Protein AF-A0A3D3M7R9-F1 (afdb_monomer_lite)

Structure (mmCIF, N/CA/C/O backbone):
data_AF-A0A3D3M7R9-F1
#
_entry.id   AF-A0A3D3M7R9-F1
#
loop_
_atom_site.group_PDB
_atom_site.id
_atom_site.type_symbol
_atom_site.label_atom_id
_atom_site.label_alt_id
_atom_site.label_comp_id
_atom_site.label_asym_id
_atom_site.label_entity_id
_atom_site.label_seq_id
_atom_site.pdbx_PDB_ins_code
_atom_site.Cartn_x
_atom_site.Cartn_y
_atom_site.Cartn_z
_atom_site.occupancy
_atom_site.B_iso_or_equiv
_atom_site.auth_seq_id
_atom_site.auth_comp_id
_atom_site.auth_asym_id
_atom_site.auth_atom_id
_atom_site.pdbx_PDB_model_num
ATOM 1 N N . MET A 1 1 ? -11.270 10.303 22.629 1.00 80.31 1 MET A N 1
ATOM 2 C CA . MET A 1 1 ? -10.493 10.363 21.375 1.00 80.31 1 MET A CA 1
ATOM 3 C C . MET A 1 1 ? -9.801 9.012 21.239 1.00 80.31 1 MET A C 1
ATOM 5 O O . MET A 1 1 ? -9.171 8.617 22.214 1.00 80.31 1 MET A O 1
ATOM 9 N N . SER A 1 2 ? -10.020 8.269 20.150 1.00 91.56 2 SER A N 1
ATOM 10 C CA . SER A 1 2 ? -9.391 6.958 19.900 1.00 91.56 2 SER A CA 1
ATOM 11 C C . SER A 1 2 ? -8.049 7.126 19.178 1.00 91.56 2 SER A C 1
ATOM 13 O O . SER A 1 2 ? -7.856 8.113 18.474 1.00 91.56 2 SER A O 1
ATOM 15 N N . LEU A 1 3 ? -7.121 6.190 19.396 1.00 95.44 3 LEU A N 1
ATOM 16 C CA . LEU A 1 3 ? -5.874 6.080 18.631 1.00 95.44 3 LEU A CA 1
ATOM 17 C C . LEU A 1 3 ? -6.196 5.572 17.218 1.00 95.44 3 LEU A C 1
ATOM 19 O O . LEU A 1 3 ? -7.008 4.660 17.104 1.00 95.44 3 LEU A O 1
ATOM 23 N N . GLU A 1 4 ? -5.553 6.137 16.194 1.00 97.12 4 GLU A N 1
ATOM 24 C CA . GLU A 1 4 ? -5.654 5.680 14.801 1.00 97.12 4 GLU A CA 1
ATOM 25 C C . GLU A 1 4 ? -4.265 5.313 14.255 1.00 97.12 4 GLU A C 1
ATOM 27 O O . GLU A 1 4 ? -3.288 6.038 14.476 1.00 97.12 4 GLU A O 1
ATOM 32 N N . PHE A 1 5 ? -4.183 4.211 13.514 1.00 97.50 5 PHE A N 1
ATOM 33 C CA . PHE A 1 5 ? -3.002 3.755 12.791 1.00 97.50 5 PHE A CA 1
ATOM 34 C C . PHE A 1 5 ? -3.147 4.052 11.298 1.00 97.50 5 PHE A C 1
ATOM 36 O O . PHE A 1 5 ? -4.146 3.708 10.669 1.00 97.50 5 PHE A O 1
ATOM 43 N N . ILE A 1 6 ? -2.125 4.685 10.717 1.00 98.00 6 ILE A N 1
ATOM 44 C CA . ILE A 1 6 ? -2.099 5.051 9.298 1.00 98.00 6 ILE A CA 1
ATOM 45 C C . ILE A 1 6 ? -0.923 4.348 8.632 1.00 98.00 6 ILE A C 1
ATOM 47 O O . ILE A 1 6 ? 0.216 4.478 9.083 1.00 98.00 6 ILE A O 1
ATOM 51 N N . GLY A 1 7 ? -1.200 3.606 7.564 1.00 97.38 7 GLY A N 1
ATOM 52 C CA . GLY A 1 7 ? -0.197 2.855 6.824 1.00 97.38 7 GLY A CA 1
ATOM 53 C C . GLY A 1 7 ? 0.157 3.561 5.523 1.00 97.38 7 GLY A C 1
ATOM 54 O O . GLY A 1 7 ? -0.703 4.135 4.867 1.00 97.38 7 GLY A O 1
ATOM 55 N N . LEU A 1 8 ? 1.435 3.564 5.151 1.00 97.00 8 LEU A N 1
ATOM 56 C CA . LEU A 1 8 ? 1.893 4.110 3.873 1.00 97.00 8 LEU A CA 1
ATOM 57 C C . LEU A 1 8 ? 1.836 3.006 2.817 1.00 97.00 8 LEU A C 1
ATOM 59 O O . LEU A 1 8 ? 2.421 1.947 3.025 1.00 97.00 8 LEU A O 1
ATOM 63 N N . ILE A 1 9 ? 1.185 3.256 1.682 1.00 97.44 9 ILE A N 1
ATOM 64 C CA . ILE A 1 9 ? 1.194 2.348 0.529 1.00 97.44 9 ILE A CA 1
ATOM 65 C C . ILE A 1 9 ? 2.026 2.976 -0.589 1.00 97.44 9 ILE A C 1
ATOM 67 O O . ILE A 1 9 ? 1.766 4.097 -1.030 1.00 97.44 9 ILE A O 1
ATOM 71 N N . GLY A 1 10 ? 3.048 2.242 -1.030 1.00 95.75 10 GLY A N 1
ATOM 72 C CA . GLY A 1 10 ? 3.913 2.603 -2.152 1.00 95.75 10 GLY A CA 1
ATOM 73 C C . GLY A 1 10 ? 3.570 1.824 -3.427 1.00 95.75 10 GLY A C 1
ATOM 74 O O . GLY A 1 10 ? 2.887 0.803 -3.358 1.00 95.75 10 GLY A O 1
ATOM 75 N N . PRO A 1 11 ? 4.061 2.272 -4.596 1.00 96.81 11 PRO A N 1
ATOM 76 C CA . PRO A 1 11 ? 3.738 1.653 -5.881 1.00 96.81 11 PRO A CA 1
ATOM 77 C C . PRO A 1 11 ? 4.485 0.337 -6.156 1.00 96.81 11 PRO A C 1
ATOM 79 O O . PRO A 1 11 ? 4.122 -0.369 -7.090 1.00 96.81 11 PRO A O 1
ATOM 82 N N . GLN A 1 12 ? 5.540 0.032 -5.394 1.00 96.88 12 GLN A N 1
ATOM 83 C CA . GLN A 1 12 ? 6.380 -1.161 -5.542 1.00 96.88 12 GLN A CA 1
ATOM 84 C C . GLN A 1 12 ? 7.124 -1.457 -4.230 1.00 96.88 12 GLN A C 1
ATOM 86 O O . GLN A 1 12 ? 7.187 -0.601 -3.341 1.00 96.88 12 GLN A O 1
ATOM 91 N N . GLU A 1 13 ? 7.719 -2.644 -4.117 1.00 96.56 13 GLU A N 1
ATOM 92 C CA . GLU A 1 13 ? 8.449 -3.072 -2.922 1.00 96.56 13 GLU A CA 1
ATOM 93 C C . GLU A 1 13 ? 9.726 -2.238 -2.720 1.00 96.56 13 GLU A C 1
ATOM 95 O O . GLU A 1 13 ? 10.555 -2.124 -3.621 1.00 96.56 13 GLU A O 1
ATOM 100 N N . GLY A 1 14 ? 9.925 -1.675 -1.527 1.00 94.88 14 GLY A N 1
ATOM 101 C CA . GLY A 1 14 ? 11.114 -0.891 -1.184 1.00 94.88 14 GLY A CA 1
ATOM 102 C C . GLY A 1 14 ? 11.040 -0.309 0.227 1.00 94.88 14 GLY A C 1
ATOM 103 O O . GLY A 1 14 ? 10.000 -0.381 0.880 1.00 94.88 14 GLY A O 1
ATOM 104 N N . SER A 1 15 ? 12.148 0.255 0.708 1.00 93.12 15 SER A N 1
ATOM 105 C CA . SER A 1 15 ? 12.204 0.995 1.976 1.00 93.12 15 SER A CA 1
ATOM 106 C C . SER A 1 15 ? 13.374 1.977 1.989 1.00 93.12 15 SER A C 1
ATOM 108 O O . SER A 1 15 ? 14.175 2.031 1.061 1.00 93.12 15 SER A O 1
ATOM 110 N N . GLU A 1 16 ? 13.540 2.730 3.071 1.00 92.75 16 GLU A N 1
ATOM 111 C CA . GLU A 1 16 ? 14.670 3.643 3.262 1.00 92.75 16 GLU A CA 1
ATOM 112 C C . GLU A 1 16 ? 16.024 2.917 3.251 1.00 92.75 16 GLU A C 1
ATOM 114 O O . GLU A 1 16 ? 17.048 3.510 2.924 1.00 92.75 16 GLU A O 1
ATOM 119 N N . SER A 1 17 ? 16.036 1.628 3.605 1.00 96.81 17 SER A N 1
ATOM 120 C CA . SER A 1 17 ? 17.246 0.794 3.618 1.00 96.81 17 SER A CA 1
ATOM 121 C C . SER A 1 17 ? 17.361 -0.134 2.408 1.00 96.81 17 SER A C 1
ATOM 123 O O . SER A 1 17 ? 18.409 -0.749 2.219 1.00 96.81 17 SER A O 1
ATOM 125 N N . GLN A 1 18 ? 16.297 -0.289 1.616 1.00 95.62 18 GLN A N 1
ATOM 126 C CA . GLN A 1 18 ? 16.233 -1.236 0.505 1.00 95.62 18 GLN A CA 1
ATOM 127 C C . GLN A 1 18 ? 15.820 -0.515 -0.771 1.00 95.62 18 GLN A C 1
ATOM 129 O O . GLN A 1 18 ? 14.722 0.035 -0.856 1.00 95.62 18 GLN A O 1
ATOM 134 N N . ALA A 1 19 ? 16.690 -0.566 -1.782 1.00 95.75 19 ALA A N 1
ATOM 135 C CA . ALA A 1 19 ? 16.368 -0.032 -3.098 1.00 95.75 19 ALA A CA 1
ATOM 136 C C . ALA A 1 19 ? 15.067 -0.664 -3.634 1.00 95.75 19 ALA A C 1
ATOM 138 O O . ALA A 1 19 ? 14.825 -1.851 -3.382 1.00 95.75 19 ALA A O 1
ATOM 139 N N . PRO A 1 20 ? 14.243 0.098 -4.376 1.00 95.12 20 PRO A N 1
ATOM 140 C CA . PRO A 1 20 ? 12.999 -0.434 -4.903 1.00 95.12 20 PRO A CA 1
ATOM 141 C C . PRO A 1 20 ? 13.212 -1.629 -5.841 1.00 95.12 20 PRO A C 1
ATOM 143 O O . PRO A 1 20 ? 14.172 -1.659 -6.616 1.00 95.12 20 PRO A O 1
ATOM 146 N N . ARG A 1 21 ? 12.309 -2.607 -5.773 1.00 96.00 21 ARG A N 1
ATOM 147 C CA . ARG A 1 21 ? 12.318 -3.843 -6.561 1.00 96.00 21 ARG A CA 1
ATOM 148 C C . ARG A 1 21 ? 10.988 -4.017 -7.292 1.00 96.00 21 ARG A C 1
ATOM 150 O O . ARG A 1 21 ? 9.949 -3.586 -6.807 1.00 96.00 21 ARG A O 1
ATOM 157 N N . GLY A 1 22 ? 11.045 -4.707 -8.431 1.00 95.06 22 GLY A N 1
ATOM 158 C CA . GLY A 1 22 ? 9.877 -4.979 -9.268 1.00 95.06 22 GLY A CA 1
ATOM 159 C C . GLY A 1 22 ? 9.581 -3.875 -10.293 1.00 95.06 22 GLY A C 1
ATOM 160 O O . GLY A 1 22 ? 10.429 -3.013 -10.547 1.00 95.06 22 GLY A O 1
ATOM 161 N N . PRO A 1 23 ? 8.415 -3.945 -10.958 1.00 96.31 23 PRO A N 1
ATOM 162 C CA . PRO A 1 23 ? 7.930 -2.899 -11.850 1.00 96.31 23 PRO A CA 1
ATOM 163 C C . PRO A 1 23 ? 7.632 -1.602 -11.092 1.00 96.31 23 PRO A C 1
ATOM 165 O O . PRO A 1 23 ? 7.109 -1.643 -9.986 1.00 96.31 23 PRO A O 1
ATOM 168 N N . ALA A 1 24 ? 7.833 -0.453 -11.749 1.00 94.69 24 ALA A N 1
ATOM 169 C CA . ALA A 1 24 ? 7.558 0.874 -11.176 1.00 94.69 24 ALA A CA 1
ATOM 170 C C . ALA A 1 24 ? 6.121 1.052 -10.640 1.00 94.69 24 ALA A C 1
ATOM 172 O O . ALA A 1 24 ? 5.887 1.918 -9.799 1.00 94.69 24 ALA A O 1
ATOM 173 N N . VAL A 1 25 ? 5.178 0.252 -11.149 1.00 96.81 25 VAL A N 1
ATOM 174 C CA . VAL A 1 25 ? 3.832 0.047 -10.606 1.00 96.81 25 VAL A CA 1
ATOM 175 C C . VAL A 1 25 ? 3.589 -1.458 -10.557 1.00 96.81 25 VAL A C 1
ATOM 177 O O . VAL A 1 25 ? 3.351 -2.083 -11.591 1.00 96.81 25 VAL A O 1
ATOM 180 N N . ASP A 1 26 ? 3.668 -2.036 -9.366 1.00 98.00 26 ASP A N 1
ATOM 181 C CA . ASP A 1 26 ? 3.469 -3.461 -9.125 1.00 98.00 26 ASP A CA 1
ATOM 182 C C . ASP A 1 26 ? 2.091 -3.690 -8.490 1.00 98.00 26 ASP A C 1
ATOM 184 O O . ASP A 1 26 ? 1.893 -3.490 -7.292 1.00 98.00 26 ASP A O 1
ATOM 188 N N . LEU A 1 27 ? 1.112 -4.072 -9.316 1.00 97.81 27 LEU A N 1
ATOM 189 C CA . LEU A 1 27 ? -0.282 -4.233 -8.885 1.00 97.81 27 LEU A CA 1
ATOM 190 C C . LEU A 1 27 ? -0.455 -5.353 -7.852 1.00 97.81 27 LEU A C 1
ATOM 192 O O . LEU A 1 27 ? -1.242 -5.206 -6.918 1.00 97.81 27 LEU A O 1
ATOM 196 N N . GLU A 1 28 ? 0.293 -6.449 -7.991 1.00 98.12 28 GLU A N 1
ATOM 197 C CA . GLU A 1 28 ? 0.223 -7.568 -7.049 1.00 98.12 28 GLU A CA 1
ATOM 198 C C . GLU A 1 28 ? 0.789 -7.149 -5.690 1.00 98.12 28 GLU A C 1
ATOM 200 O O . GLU A 1 28 ? 0.172 -7.417 -4.657 1.00 98.12 28 GLU A O 1
ATOM 205 N N . PHE A 1 29 ? 1.907 -6.413 -5.683 1.00 98.06 29 PHE A N 1
ATOM 206 C CA . PHE A 1 29 ? 2.455 -5.838 -4.457 1.00 98.06 29 PHE A CA 1
ATOM 207 C C . PHE A 1 29 ? 1.495 -4.830 -3.814 1.00 98.06 29 PHE A C 1
ATOM 209 O O . PHE A 1 29 ? 1.227 -4.938 -2.620 1.00 98.06 29 PHE A O 1
ATOM 216 N N . ILE A 1 30 ? 0.951 -3.876 -4.581 1.00 98.31 30 ILE A N 1
ATOM 217 C CA . ILE A 1 30 ? 0.024 -2.854 -4.064 1.00 98.31 30 ILE A CA 1
ATOM 218 C C . ILE A 1 30 ? -1.178 -3.522 -3.392 1.00 98.31 30 ILE A C 1
ATOM 220 O O . ILE A 1 30 ? -1.535 -3.163 -2.268 1.00 98.31 30 ILE A O 1
ATOM 224 N N . ARG A 1 31 ? -1.777 -4.518 -4.054 1.00 98.44 31 ARG A N 1
ATOM 225 C CA . ARG A 1 31 ? -2.910 -5.274 -3.516 1.00 98.44 31 ARG A CA 1
ATOM 226 C C . ARG A 1 31 ? -2.533 -6.017 -2.241 1.00 98.44 31 ARG A C 1
ATOM 228 O O . ARG A 1 31 ? -3.212 -5.862 -1.229 1.00 98.44 31 ARG A O 1
ATOM 235 N N . ALA A 1 32 ? -1.460 -6.806 -2.276 1.00 98.31 32 ALA A N 1
ATOM 236 C CA . ALA A 1 32 ? -1.028 -7.580 -1.117 1.00 98.31 32 ALA A CA 1
ATOM 237 C C . ALA A 1 32 ? -0.698 -6.670 0.074 1.00 98.31 32 ALA A C 1
ATOM 239 O O . ALA A 1 32 ? -1.035 -6.988 1.214 1.00 98.31 32 ALA A O 1
ATOM 240 N N . PHE A 1 33 ? -0.080 -5.517 -0.184 1.00 97.69 33 PHE A N 1
ATOM 241 C CA . PHE A 1 33 ? 0.306 -4.577 0.856 1.00 97.69 33 PHE A CA 1
ATOM 242 C C . PHE A 1 33 ? -0.900 -3.860 1.473 1.00 97.69 33 PHE A C 1
ATOM 244 O O . PHE A 1 33 ? -0.964 -3.733 2.695 1.00 97.69 33 PHE A O 1
ATOM 251 N N . ALA A 1 34 ? -1.883 -3.463 0.659 1.00 98.44 34 ALA A N 1
ATOM 252 C CA . ALA A 1 34 ? -3.144 -2.898 1.137 1.00 98.44 34 ALA A CA 1
ATOM 253 C C . ALA A 1 34 ? -3.913 -3.880 2.033 1.00 98.44 34 ALA A C 1
ATOM 255 O O . ALA A 1 34 ? -4.269 -3.546 3.161 1.00 98.44 34 ALA A O 1
ATOM 256 N N . GLN A 1 35 ? -4.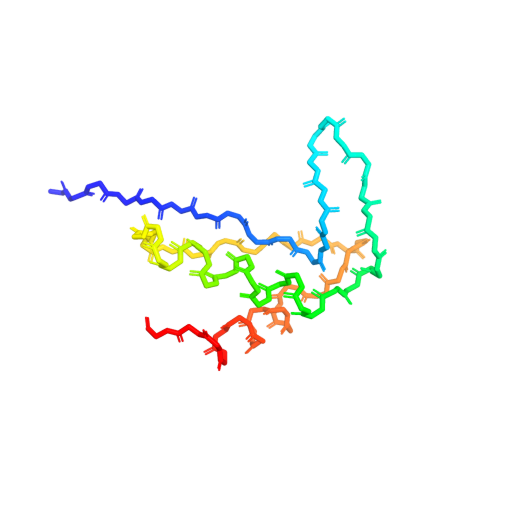090 -5.117 1.564 1.00 98.56 35 GLN A N 1
ATOM 257 C CA . GLN A 1 35 ? -4.795 -6.161 2.311 1.00 98.56 35 GLN A CA 1
ATOM 258 C C . GLN A 1 35 ? -4.062 -6.543 3.601 1.00 98.56 35 GLN A C 1
ATOM 260 O O . GLN A 1 35 ? -4.693 -6.846 4.610 1.00 98.56 35 GLN A O 1
ATOM 265 N N . ALA A 1 36 ? -2.727 -6.489 3.609 1.00 98.44 36 ALA A N 1
ATOM 266 C CA . ALA A 1 36 ? -1.949 -6.703 4.824 1.00 98.44 36 ALA A CA 1
ATOM 267 C C . ALA A 1 36 ? -2.186 -5.603 5.874 1.00 98.44 36 ALA A C 1
ATOM 269 O O . ALA A 1 36 ? -2.248 -5.910 7.064 1.00 98.44 36 ALA A O 1
ATOM 270 N N . GLN A 1 37 ? -2.326 -4.340 5.457 1.00 98.25 37 GLN A N 1
ATOM 271 C CA . GLN A 1 37 ? -2.635 -3.233 6.370 1.00 98.25 37 GLN A CA 1
ATOM 272 C C . GLN A 1 37 ? -4.061 -3.339 6.923 1.00 98.25 37 GLN A C 1
ATOM 274 O O . GLN A 1 37 ? -4.250 -3.199 8.130 1.00 98.25 37 GLN A O 1
ATOM 279 N N . GLU A 1 38 ? -5.038 -3.662 6.074 1.00 98.12 38 GLU A N 1
ATOM 280 C CA . GLU A 1 38 ? -6.422 -3.927 6.488 1.00 98.12 38 GLU A CA 1
ATOM 281 C C . GLU A 1 38 ? -6.499 -5.081 7.496 1.00 98.12 38 GLU A C 1
ATOM 283 O O . GLU A 1 38 ? -7.020 -4.918 8.599 1.00 98.12 38 GLU A O 1
ATOM 288 N N . TYR A 1 39 ? -5.885 -6.224 7.174 1.00 98.38 39 TYR A N 1
ATOM 289 C CA . TYR A 1 39 ? -5.787 -7.361 8.090 1.00 98.38 39 TYR A CA 1
ATOM 290 C C . TYR A 1 39 ? -5.082 -6.991 9.405 1.00 98.38 39 TYR A C 1
ATOM 292 O O . TYR A 1 39 ? -5.419 -7.505 10.472 1.00 98.38 39 TYR A O 1
ATOM 300 N N . GLY A 1 40 ? -4.108 -6.080 9.340 1.00 97.88 40 GLY A N 1
ATOM 301 C CA . GLY A 1 40 ? -3.394 -5.540 10.494 1.00 97.88 40 GLY A CA 1
ATOM 302 C C . GLY A 1 40 ? -4.206 -4.571 11.360 1.00 97.88 40 GLY A C 1
ATOM 303 O O . GLY A 1 40 ? -3.704 -4.158 12.404 1.00 97.88 40 GLY A O 1
ATOM 304 N N . GLY A 1 41 ? -5.429 -4.211 10.959 1.00 97.56 41 GLY A N 1
ATOM 305 C CA . GLY A 1 41 ? -6.299 -3.295 11.698 1.00 97.56 41 GLY A CA 1
ATOM 306 C C . GLY A 1 41 ? -5.899 -1.825 11.573 1.00 97.56 41 GLY A C 1
ATOM 307 O O . GLY A 1 41 ? -6.143 -1.054 12.498 1.00 97.56 41 GLY A O 1
ATOM 308 N N . PHE A 1 42 ? -5.250 -1.438 10.471 1.00 98.44 42 PHE A N 1
ATOM 309 C CA . PHE A 1 42 ? -4.968 -0.033 10.191 1.00 98.44 42 PHE A CA 1
ATOM 310 C C . PHE A 1 42 ? -6.258 0.713 9.851 1.00 98.44 42 PHE A C 1
ATOM 312 O O . PHE A 1 42 ? -7.059 0.254 9.043 1.00 98.44 42 PHE A O 1
ATOM 319 N N . ASP A 1 43 ? -6.429 1.900 10.425 1.00 97.81 43 ASP A N 1
ATOM 320 C CA . ASP 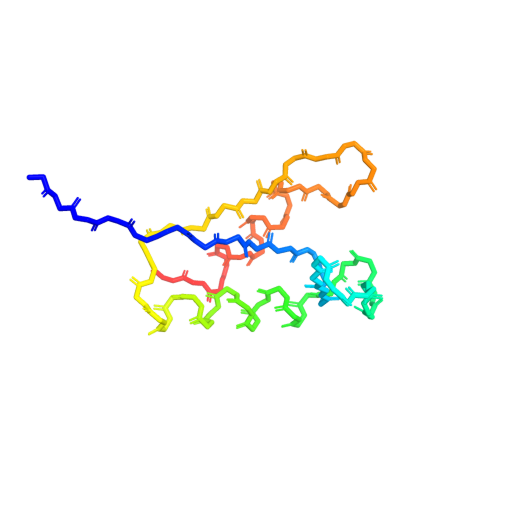A 1 43 ? -7.638 2.702 10.243 1.00 97.81 43 ASP A CA 1
ATOM 321 C C . ASP A 1 43 ? -7.660 3.433 8.896 1.00 97.81 43 ASP A C 1
ATOM 323 O O . ASP A 1 43 ? -8.732 3.788 8.400 1.00 97.81 43 ASP A O 1
ATOM 327 N N . LYS A 1 44 ? -6.482 3.747 8.332 1.00 97.38 44 LYS A N 1
ATOM 328 C CA . LYS A 1 44 ? -6.346 4.497 7.071 1.00 97.38 44 LYS A CA 1
ATOM 329 C C . LYS A 1 44 ? -5.098 4.093 6.290 1.00 97.38 44 LYS A C 1
ATOM 331 O O . LYS A 1 44 ? -4.057 3.782 6.869 1.00 97.38 44 LYS A O 1
ATOM 336 N N . ALA A 1 45 ? -5.181 4.243 4.972 1.00 97.25 45 ALA A N 1
ATOM 337 C CA . ALA A 1 45 ? -4.038 4.192 4.069 1.00 97.25 45 ALA A CA 1
ATOM 338 C C . ALA A 1 45 ? -3.651 5.602 3.593 1.00 97.25 45 ALA A C 1
ATOM 340 O O . ALA A 1 45 ? -4.500 6.414 3.222 1.00 97.25 45 ALA A O 1
ATOM 341 N N . LEU A 1 46 ? -2.352 5.883 3.577 1.00 97.75 46 LEU A N 1
ATOM 342 C CA . LEU A 1 46 ? -1.737 7.091 3.049 1.00 97.75 46 LEU A CA 1
ATOM 343 C C . LEU A 1 46 ? -1.012 6.754 1.748 1.00 97.75 46 LEU A C 1
ATOM 345 O O . LEU A 1 46 ? -0.185 5.846 1.701 1.00 97.75 46 LEU A O 1
ATOM 349 N N . LEU A 1 47 ? -1.290 7.532 0.703 1.00 97.06 47 LEU A N 1
ATOM 350 C CA . LEU A 1 47 ? -0.593 7.464 -0.577 1.00 97.06 47 LEU A CA 1
ATOM 351 C C . LEU A 1 47 ? 0.087 8.806 -0.839 1.00 97.06 47 LEU A C 1
ATOM 353 O O . LEU A 1 47 ? -0.570 9.846 -0.897 1.00 97.06 47 LEU A O 1
ATOM 357 N N . ALA A 1 48 ? 1.412 8.791 -0.965 1.00 95.31 48 ALA A N 1
ATOM 358 C CA . ALA A 1 48 ? 2.189 10.007 -1.163 1.00 95.31 48 ALA A CA 1
ATOM 359 C C . ALA A 1 48 ? 2.081 10.516 -2.610 1.00 95.31 48 ALA A C 1
ATOM 361 O O . ALA A 1 48 ? 2.215 9.747 -3.560 1.00 95.31 48 ALA A O 1
ATOM 362 N N . VAL A 1 49 ? 1.903 11.829 -2.775 1.00 96.25 49 VAL A N 1
ATOM 363 C CA . VAL A 1 49 ? 1.930 12.500 -4.083 1.00 96.25 49 VAL A CA 1
ATOM 364 C C . VAL A 1 49 ? 3.364 12.930 -4.395 1.00 96.25 49 VAL A C 1
ATOM 366 O O . VAL A 1 49 ? 3.984 13.646 -3.608 1.00 96.25 49 VAL A O 1
ATOM 369 N N . ASN A 1 50 ? 3.891 12.528 -5.553 1.00 90.94 50 ASN A N 1
ATOM 370 C CA . ASN A 1 50 ? 5.218 12.921 -6.027 1.00 90.94 50 ASN A CA 1
ATOM 371 C C . ASN A 1 50 ? 5.228 12.999 -7.563 1.00 90.94 50 ASN A C 1
ATOM 373 O O . ASN A 1 50 ? 4.784 12.072 -8.232 1.00 90.94 50 ASN A O 1
ATOM 377 N N . THR A 1 51 ? 5.762 14.086 -8.128 1.00 93.62 51 THR A N 1
ATOM 378 C CA . THR A 1 51 ? 5.821 14.324 -9.586 1.00 93.62 51 THR A CA 1
ATOM 379 C C . THR A 1 51 ? 6.712 13.344 -10.351 1.00 93.62 51 THR A C 1
ATOM 381 O O . THR A 1 51 ? 6.610 13.247 -11.568 1.00 93.62 51 THR A O 1
ATOM 384 N N . SER A 1 52 ? 7.608 12.652 -9.653 1.00 92.12 52 SER A N 1
ATOM 385 C CA . SER A 1 52 ? 8.556 11.683 -10.207 1.00 92.12 52 SER A CA 1
ATOM 386 C C . SER A 1 52 ? 8.170 10.234 -9.887 1.00 92.12 52 SER A C 1
ATOM 388 O O . SER A 1 52 ? 8.990 9.335 -10.062 1.00 92.12 52 SER A O 1
ATOM 390 N N . ALA A 1 53 ? 6.953 10.001 -9.386 1.00 90.50 53 ALA A N 1
ATOM 391 C CA . ALA A 1 53 ? 6.427 8.681 -9.052 1.00 90.50 53 ALA A CA 1
ATOM 392 C C . ALA A 1 53 ? 5.101 8.411 -9.779 1.00 90.50 53 ALA A C 1
ATOM 394 O O . ALA A 1 53 ? 4.554 9.276 -10.463 1.00 90.50 53 ALA A O 1
ATOM 395 N N . ALA A 1 54 ? 4.592 7.188 -9.636 1.00 95.12 54 ALA A N 1
ATOM 396 C CA . ALA A 1 54 ? 3.278 6.819 -10.141 1.00 95.12 54 ALA A CA 1
ATOM 397 C C . ALA A 1 54 ? 2.156 7.629 -9.464 1.00 95.12 54 ALA A C 1
ATOM 399 O O . ALA A 1 54 ? 2.266 8.012 -8.299 1.00 95.12 54 ALA A O 1
ATOM 400 N N . ASP A 1 55 ? 1.077 7.883 -10.209 1.00 96.19 55 ASP A N 1
ATOM 401 C CA . ASP A 1 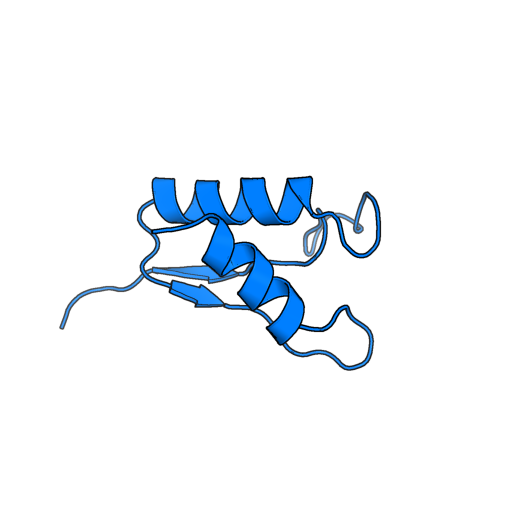55 ? -0.036 8.717 -9.754 1.00 96.19 55 ASP A CA 1
ATOM 402 C C . ASP A 1 55 ? -0.759 8.086 -8.554 1.00 96.19 55 ASP A C 1
ATOM 404 O O . ASP A 1 55 ? -1.300 6.978 -8.631 1.00 96.19 55 ASP A O 1
ATOM 408 N N . SER A 1 56 ? -0.782 8.808 -7.434 1.00 96.38 56 SER A N 1
ATOM 409 C CA . SER A 1 56 ? -1.332 8.311 -6.175 1.00 96.38 56 SER A CA 1
ATOM 410 C C . SER A 1 56 ? -2.843 8.106 -6.219 1.00 96.38 56 SER A C 1
ATOM 412 O O . SER A 1 56 ? -3.349 7.251 -5.500 1.00 96.38 56 SER A O 1
ATOM 414 N N . LEU A 1 57 ? -3.584 8.865 -7.033 1.00 96.75 57 LEU A N 1
ATOM 415 C CA . LEU A 1 57 ? -5.037 8.727 -7.112 1.00 96.75 57 LEU A CA 1
ATOM 416 C C . LEU A 1 57 ? -5.420 7.465 -7.890 1.00 96.75 57 LEU A C 1
ATOM 418 O O . LEU A 1 57 ? -6.347 6.755 -7.499 1.00 96.75 57 LEU A O 1
ATOM 422 N N . ILE A 1 58 ? -4.665 7.136 -8.941 1.00 96.75 58 ILE A N 1
ATOM 423 C CA . ILE A 1 58 ? -4.836 5.870 -9.661 1.00 96.75 58 ILE A CA 1
ATOM 424 C C . ILE A 1 58 ? -4.490 4.681 -8.758 1.00 96.75 58 ILE A C 1
ATOM 426 O O . ILE A 1 58 ? -5.271 3.731 -8.689 1.00 96.75 58 ILE A O 1
ATOM 430 N N . ILE A 1 59 ? -3.391 4.743 -8.000 1.00 97.88 5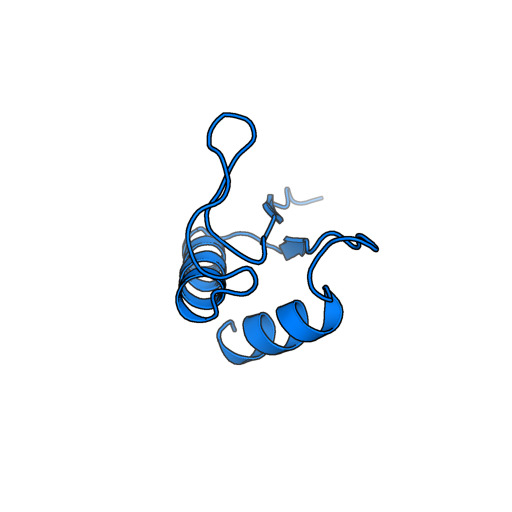9 ILE A N 1
ATOM 431 C CA . ILE A 1 59 ? -3.054 3.685 -7.030 1.00 97.88 59 ILE A CA 1
ATOM 432 C C . ILE A 1 59 ? -4.151 3.564 -5.964 1.00 97.88 59 ILE A C 1
ATOM 434 O O . ILE A 1 59 ? -4.583 2.453 -5.671 1.00 97.88 59 ILE A O 1
ATOM 438 N N . ALA A 1 60 ? -4.662 4.682 -5.438 1.00 98.06 60 ALA A N 1
ATOM 439 C CA . ALA A 1 60 ? -5.743 4.676 -4.452 1.00 98.06 60 ALA A CA 1
ATOM 440 C C . ALA A 1 60 ? -7.012 4.009 -4.999 1.00 98.06 60 ALA A C 1
ATOM 442 O O . ALA A 1 60 ? -7.655 3.248 -4.283 1.00 98.06 60 ALA A O 1
ATOM 443 N N . SER A 1 61 ? -7.347 4.242 -6.274 1.00 98.19 61 SER A N 1
ATOM 444 C CA . SER A 1 61 ? -8.487 3.580 -6.919 1.00 98.19 61 SER A CA 1
ATOM 445 C C . SER A 1 61 ? -8.316 2.060 -7.002 1.00 98.19 61 SER A C 1
ATOM 447 O O . SER A 1 61 ? -9.284 1.326 -6.828 1.00 98.19 61 SER A O 1
ATOM 449 N N . HIS A 1 62 ? -7.0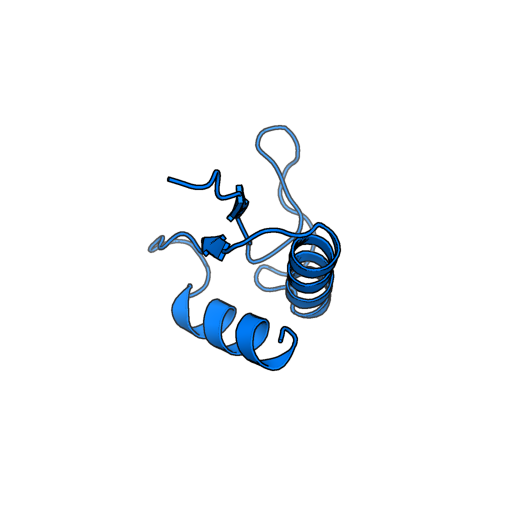85 1.583 -7.216 1.00 98.25 62 HIS A N 1
ATOM 450 C CA . HIS A 1 62 ? -6.777 0.158 -7.212 1.00 98.25 62 HIS A CA 1
ATOM 451 C C . HIS A 1 62 ? -6.853 -0.424 -5.799 1.00 98.25 62 HIS A C 1
ATOM 453 O O . HIS A 1 62 ? -7.497 -1.447 -5.611 1.00 98.25 62 HIS A O 1
ATOM 459 N N . VAL A 1 63 ? -6.260 0.247 -4.806 1.00 98.56 63 VAL A N 1
ATOM 460 C CA . VAL A 1 63 ? -6.345 -0.143 -3.388 1.00 98.56 63 VAL A CA 1
ATOM 461 C C . VAL A 1 63 ? -7.805 -0.278 -2.954 1.00 98.56 63 VAL A C 1
ATOM 463 O O . VAL A 1 63 ? -8.201 -1.344 -2.496 1.00 98.56 63 VAL A O 1
ATOM 466 N N . ALA A 1 64 ? -8.620 0.749 -3.205 1.00 98.19 64 ALA A N 1
ATOM 467 C CA . ALA A 1 64 ? -10.034 0.777 -2.834 1.00 98.19 64 ALA A CA 1
ATOM 468 C C . ALA A 1 64 ? -10.878 -0.324 -3.501 1.00 98.19 64 ALA A C 1
ATOM 470 O O . ALA A 1 64 ? -11.953 -0.647 -3.011 1.00 98.19 64 ALA A O 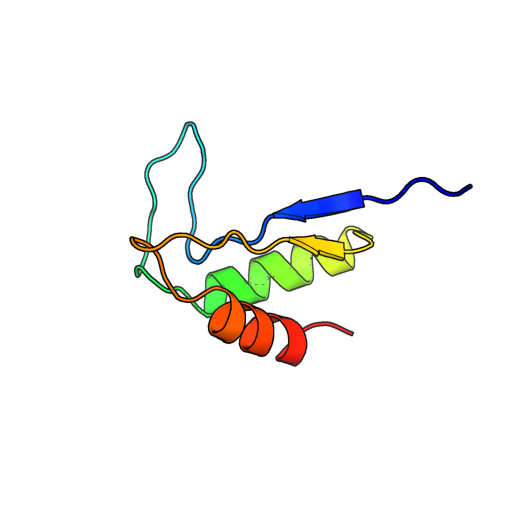1
ATOM 471 N N . ALA A 1 65 ? -10.420 -0.904 -4.615 1.00 98.38 65 ALA A N 1
ATOM 472 C CA . ALA A 1 65 ? -11.104 -2.021 -5.263 1.00 98.38 65 ALA A CA 1
ATOM 473 C C . ALA A 1 65 ? -10.855 -3.379 -4.572 1.00 98.38 65 ALA A C 1
ATOM 475 O O . ALA A 1 65 ? -11.509 -4.358 -4.932 1.00 98.38 65 ALA A O 1
ATOM 476 N N . TYR A 1 66 ? -9.913 -3.460 -3.623 1.00 98.12 66 TYR A N 1
ATOM 477 C CA . TYR A 1 66 ? -9.474 -4.710 -2.986 1.00 98.12 66 TYR A CA 1
ATOM 478 C C . TYR A 1 66 ? -9.462 -4.680 -1.447 1.00 98.12 66 TYR A C 1
ATOM 480 O O . TYR A 1 66 ? -8.929 -5.617 -0.844 1.00 98.12 66 TYR A O 1
ATOM 488 N N . THR A 1 67 ? -10.046 -3.645 -0.840 1.00 97.56 67 THR A N 1
ATOM 489 C CA . THR A 1 67 ? -10.184 -3.432 0.616 1.00 97.56 67 THR A CA 1
ATOM 490 C C . THR A 1 67 ? -11.627 -3.025 0.960 1.00 97.56 67 THR A C 1
ATOM 492 O O . THR A 1 67 ? -12.274 -2.396 0.116 1.00 97.56 67 THR A O 1
ATOM 495 N N . GLU A 1 68 ? -12.120 -3.352 2.160 1.00 93.62 68 GLU A N 1
ATOM 496 C CA . GLU A 1 68 ? -13.501 -3.147 2.654 1.00 93.62 68 GLU A CA 1
ATOM 497 C C . GLU A 1 68 ? -13.624 -2.163 3.835 1.00 93.62 68 GLU A C 1
ATOM 499 O O . GLU A 1 68 ? -12.761 -2.154 4.741 1.00 93.62 68 GLU A O 1
#

Sequence (68 aa):
MSLEFIGLIGPQEGSESQAPRGPAVDLEFIRAFAQAQEYGGFDKALLAVNTSAADSLIIASHVAAYTE

Foldseek 3Di:
DDDAAEAEQAQADADPVGDTDDDLGDLVRSLVVLVVCVVVVHPYYDYDDDPPGPHRVVSVVSSVVRHD

Secondary structure (DSSP, 8-state):
-----EEE--SSEEETTEEEES-SS-HHHHHHHHHHHHHTT-SEEE----TTS--HHHHHHHHHTS--

pLDDT: mean 96.37, std 2.75, range [80.31, 98.56]

Radius of gyration: 12.16 Å; chains: 1; bounding box: 31×22×33 Å